Protein AF-A0A9P8MXT4-F1 (afdb_monomer_lite)

Foldseek 3Di:
DDPVVVVVVVVVVVVVVVLVVCLVCVPPDPDRDPCNDPVNVPPPPPPPVVPDDDPVRVVVVVVVVVVVVVVVVVLVPDPPVVNVVVVVVVVVVVVVPDDDD

Radius of gyration: 26.89 Å; chains: 1; bounding box: 75×37×51 Å

Structure (mmCIF, N/CA/C/O backbone):
data_AF-A0A9P8MXT4-F1
#
_entry.id   AF-A0A9P8MXT4-F1
#
loop_
_atom_site.group_PDB
_atom_site.id
_atom_site.type_symbol
_atom_site.label_atom_id
_atom_site.label_alt_id
_atom_site.label_comp_id
_atom_site.label_asym_id
_atom_site.label_entity_id
_atom_site.label_seq_id
_atom_site.pdbx_PDB_ins_code
_atom_site.Cartn_x
_atom_site.Cartn_y
_atom_site.Cartn_z
_atom_site.occupancy
_atom_site.B_iso_or_equiv
_atom_site.auth_seq_id
_atom_site.auth_comp_id
_atom_site.auth_asym_id
_atom_site.auth_atom_id
_atom_site.pdbx_PDB_model_num
ATOM 1 N N . MET A 1 1 ? -20.916 13.818 27.902 1.00 63.25 1 MET A N 1
ATOM 2 C CA . MET A 1 1 ? -20.591 13.144 26.628 1.00 63.25 1 MET A CA 1
ATOM 3 C C . MET A 1 1 ? -20.906 14.076 25.479 1.00 63.25 1 MET A C 1
ATOM 5 O O . MET A 1 1 ? -22.064 14.489 25.362 1.00 63.25 1 MET A O 1
ATOM 9 N N . SER A 1 2 ? -19.890 14.414 24.690 1.00 81.25 2 SER A N 1
ATOM 10 C CA . SER A 1 2 ? -20.012 15.270 23.507 1.00 81.25 2 SER A CA 1
ATOM 11 C C . SER A 1 2 ? -20.791 14.564 22.389 1.00 81.25 2 SER A C 1
ATOM 13 O O . SER A 1 2 ? -20.925 13.336 22.377 1.00 81.25 2 SER A O 1
ATOM 15 N N . ASP A 1 3 ? -21.325 15.319 21.432 1.00 82.81 3 ASP A N 1
ATOM 16 C CA . ASP A 1 3 ? -22.061 14.730 20.307 1.00 82.81 3 ASP A CA 1
ATOM 17 C C . ASP A 1 3 ? -21.179 13.845 19.415 1.00 82.81 3 ASP A C 1
ATOM 19 O O . ASP A 1 3 ? -21.679 12.885 18.821 1.00 82.81 3 ASP A O 1
ATOM 23 N N . SER A 1 4 ? -19.866 14.101 19.351 1.00 81.94 4 SER A N 1
ATOM 24 C CA . SER A 1 4 ? -18.940 13.226 18.622 1.00 81.94 4 SER A CA 1
ATOM 25 C C . SER A 1 4 ? -18.772 11.882 19.335 1.00 81.94 4 SER A C 1
ATOM 27 O O . SER A 1 4 ? -18.886 10.839 18.694 1.00 81.94 4 SER A O 1
ATOM 29 N N . GLU A 1 5 ? -18.636 11.875 20.664 1.00 83.12 5 GLU A N 1
ATOM 30 C CA . GLU A 1 5 ? -18.548 10.651 21.469 1.00 83.12 5 GLU A CA 1
ATOM 31 C C . GLU A 1 5 ? -19.811 9.793 21.342 1.00 83.12 5 GLU A C 1
ATOM 33 O O . GLU A 1 5 ? -19.727 8.568 21.242 1.00 83.12 5 GLU A O 1
ATOM 38 N N . ARG A 1 6 ? -20.995 10.420 21.286 1.00 83.69 6 ARG A N 1
ATOM 39 C CA . ARG A 1 6 ? -22.265 9.707 21.068 1.00 83.69 6 ARG A CA 1
ATOM 40 C C . ARG A 1 6 ? -22.335 9.081 19.678 1.00 83.69 6 ARG A C 1
ATOM 42 O O . ARG A 1 6 ? -22.772 7.937 19.558 1.00 83.69 6 ARG A O 1
ATOM 49 N N . LYS A 1 7 ? -21.892 9.797 18.638 1.00 85.00 7 LYS A N 1
ATOM 50 C CA . LYS A 1 7 ? -21.830 9.272 17.262 1.00 85.00 7 LYS A CA 1
ATOM 51 C C . LYS A 1 7 ? -20.851 8.103 17.155 1.00 85.00 7 LYS A C 1
ATOM 53 O O . LYS A 1 7 ? -21.216 7.072 16.596 1.00 85.00 7 LYS A O 1
ATOM 58 N N . VAL A 1 8 ? -19.666 8.221 17.756 1.00 84.44 8 VAL A N 1
ATOM 59 C CA . VAL A 1 8 ? -18.656 7.150 17.800 1.00 84.44 8 VAL A CA 1
ATOM 60 C C . VAL A 1 8 ? -19.191 5.927 18.541 1.00 84.44 8 VAL A C 1
ATOM 62 O O . VAL A 1 8 ? -19.127 4.814 18.020 1.00 84.44 8 VAL A O 1
ATOM 65 N N . LYS A 1 9 ? -19.792 6.120 19.721 1.00 82.06 9 LYS A N 1
ATOM 66 C CA . LYS A 1 9 ? -20.401 5.029 20.488 1.00 82.06 9 LYS A CA 1
ATOM 67 C C . LYS A 1 9 ? -21.506 4.335 19.689 1.00 82.06 9 LYS A C 1
ATOM 69 O O . LYS A 1 9 ? -21.521 3.113 19.617 1.00 82.06 9 LYS A O 1
ATOM 74 N N . ARG A 1 10 ? -22.390 5.097 19.037 1.00 85.19 10 ARG A N 1
ATOM 75 C CA . ARG A 1 10 ? -23.473 4.545 18.210 1.00 85.19 10 ARG A CA 1
ATOM 76 C C . ARG A 1 10 ? -22.940 3.764 17.012 1.00 85.19 10 ARG A C 1
ATOM 78 O O . ARG A 1 10 ? -23.434 2.673 16.749 1.00 85.19 10 ARG A O 1
ATOM 85 N N . ALA A 1 11 ? -21.933 4.283 16.312 1.00 80.94 11 ALA A N 1
ATOM 86 C CA . ALA A 1 11 ? -21.296 3.582 15.199 1.00 80.94 11 ALA A CA 1
ATOM 87 C C . ALA A 1 11 ? -20.674 2.256 15.661 1.00 80.94 11 ALA A C 1
ATOM 89 O O . ALA A 1 11 ? -20.893 1.221 15.033 1.00 80.94 11 ALA A O 1
ATOM 90 N N . ARG A 1 12 ? -19.983 2.271 16.808 1.00 78.88 12 ARG A N 1
ATOM 91 C CA . ARG A 1 12 ? -19.408 1.071 17.421 1.00 78.88 12 ARG A CA 1
ATOM 92 C C . ARG A 1 12 ? -20.481 0.050 17.790 1.00 78.88 12 ARG A C 1
ATOM 94 O O . ARG A 1 12 ? -20.374 -1.103 17.394 1.00 78.88 12 ARG A O 1
ATOM 101 N N . ASP A 1 13 ? -21.524 0.477 18.497 1.00 83.12 13 ASP A N 1
ATOM 102 C CA . ASP A 1 13 ? -22.605 -0.405 18.946 1.00 83.12 13 ASP A CA 1
ATOM 103 C C . ASP A 1 13 ? -23.351 -1.019 17.737 1.00 83.12 13 ASP A C 1
ATOM 105 O O . ASP A 1 13 ? -23.693 -2.203 17.742 1.00 83.12 13 ASP A O 1
ATOM 109 N N . THR A 1 14 ? -23.520 -0.248 16.654 1.00 83.94 14 THR A N 1
ATOM 110 C CA . THR A 1 14 ? -24.133 -0.720 15.399 1.00 83.94 14 THR A CA 1
ATOM 111 C C . THR A 1 14 ? -23.250 -1.756 14.701 1.00 83.94 14 THR A C 1
ATOM 113 O O . THR A 1 14 ? -23.732 -2.819 14.316 1.00 83.94 14 THR A O 1
ATOM 116 N N . LEU A 1 15 ? -21.943 -1.496 14.589 1.00 81.56 15 LEU A N 1
ATOM 117 C CA . LEU A 1 15 ? -20.993 -2.438 13.997 1.00 81.56 15 LEU A CA 1
ATOM 118 C C . LEU A 1 15 ? -20.907 -3.740 14.806 1.00 81.56 15 LEU A C 1
ATOM 120 O O . LEU A 1 15 ? -20.915 -4.825 14.228 1.00 81.56 15 LEU A O 1
ATOM 124 N N . SER A 1 16 ? -20.887 -3.650 16.138 1.00 78.88 16 SER A N 1
ATOM 125 C CA . SER A 1 16 ? -20.906 -4.822 17.020 1.00 78.88 16 SER A CA 1
ATOM 126 C C . SER A 1 16 ? -22.178 -5.655 16.856 1.00 78.88 16 SER A C 1
ATOM 128 O O . SER A 1 16 ? -22.112 -6.886 16.898 1.00 78.88 16 SER A O 1
ATOM 130 N N . SER A 1 17 ? -23.326 -5.007 16.637 1.00 82.19 17 SER A N 1
ATOM 131 C CA . SER A 1 17 ? -24.596 -5.689 16.371 1.00 82.19 17 SER A CA 1
ATOM 132 C C . SER A 1 17 ? -24.563 -6.445 15.039 1.00 82.19 17 SER A C 1
ATOM 134 O O . SER A 1 17 ? -24.858 -7.641 15.010 1.00 82.19 17 SER A O 1
ATOM 136 N N . ILE A 1 18 ? -24.100 -5.790 13.968 1.00 84.44 18 ILE A N 1
ATOM 137 C CA . ILE A 1 18 ? -23.934 -6.397 12.638 1.00 84.44 18 ILE A CA 1
ATOM 138 C C . ILE A 1 18 ? -22.980 -7.595 12.710 1.00 84.44 18 ILE A C 1
ATOM 140 O O . ILE A 1 18 ? -23.300 -8.678 12.223 1.00 84.44 18 ILE A O 1
ATOM 144 N N . TYR A 1 19 ? -21.832 -7.431 13.371 1.00 82.94 19 TYR A N 1
ATOM 145 C CA . TYR A 1 19 ? -20.862 -8.508 13.556 1.00 82.94 19 TYR A CA 1
ATOM 146 C C . TYR A 1 19 ? -21.480 -9.703 14.292 1.00 82.94 19 TYR A C 1
ATOM 148 O O . T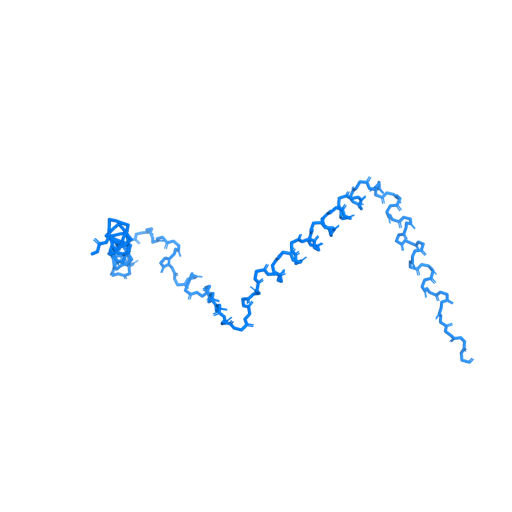YR A 1 19 ? -21.386 -10.841 13.836 1.00 82.94 19 TYR A O 1
ATOM 156 N N . SER A 1 20 ? -22.173 -9.441 15.404 1.00 83.06 20 SER A N 1
ATOM 157 C CA . SER A 1 20 ? -22.823 -10.483 16.205 1.00 83.06 20 SER A CA 1
ATOM 158 C C . SER A 1 20 ? -23.885 -11.244 15.416 1.00 83.06 20 SER A C 1
ATOM 160 O O . SER A 1 20 ? -24.019 -12.454 15.589 1.00 83.06 20 SER A O 1
ATOM 162 N N . PHE A 1 21 ? -24.623 -10.557 14.543 1.00 83.94 21 PHE A N 1
ATOM 163 C CA . PHE A 1 21 ? -25.613 -11.179 13.673 1.00 83.94 21 PHE A CA 1
ATOM 164 C C . PHE A 1 21 ? -24.963 -12.168 12.699 1.00 83.94 21 PHE A C 1
ATOM 166 O O . PHE A 1 21 ? -25.351 -13.334 12.675 1.00 83.94 21 PHE A O 1
ATOM 173 N N . TYR A 1 22 ? -23.940 -11.750 11.951 1.00 83.25 22 TYR A N 1
ATOM 174 C CA . TYR A 1 22 ? -23.289 -12.635 10.980 1.00 83.25 22 TYR A CA 1
ATOM 175 C C . TYR A 1 22 ? -22.506 -13.774 11.635 1.00 83.25 22 TYR A C 1
ATOM 177 O O . TYR A 1 22 ? -22.473 -14.874 11.096 1.00 83.25 22 TYR A O 1
ATOM 185 N N . VAL A 1 23 ? -21.911 -13.552 12.811 1.00 80.06 23 VAL A N 1
ATOM 186 C CA . VAL A 1 23 ? -21.235 -14.624 13.557 1.00 80.06 23 VAL A CA 1
ATOM 187 C C . VAL A 1 23 ? -22.226 -15.688 14.024 1.00 80.06 23 VAL A C 1
ATOM 189 O O . VAL A 1 23 ? -21.931 -16.873 13.906 1.00 80.06 23 VAL A O 1
ATOM 192 N N . LYS A 1 24 ? -23.397 -15.285 14.531 1.00 82.88 24 LYS A N 1
ATOM 193 C CA . LYS A 1 24 ? -24.418 -16.223 15.023 1.00 82.88 24 LYS A CA 1
ATOM 194 C C . LYS A 1 24 ? -25.139 -16.977 13.906 1.00 82.88 24 LYS A C 1
ATOM 196 O O . LYS A 1 24 ? -25.553 -18.105 14.125 1.00 82.88 24 LYS A O 1
ATOM 201 N N . ASN A 1 25 ? -25.285 -16.365 12.734 1.00 81.88 25 ASN A N 1
ATOM 202 C CA . ASN A 1 25 ? -26.063 -16.906 11.614 1.00 81.88 25 ASN A CA 1
ATOM 203 C C . ASN A 1 25 ? -25.177 -17.374 10.450 1.00 81.88 25 ASN A C 1
ATOM 205 O O . ASN A 1 25 ? -25.627 -17.494 9.316 1.00 81.88 25 ASN A O 1
ATOM 209 N N . ARG A 1 26 ? -23.890 -17.616 10.713 1.00 73.50 26 ARG A N 1
ATOM 210 C CA . ARG A 1 26 ? -22.902 -17.937 9.677 1.00 73.50 26 ARG A CA 1
ATOM 211 C C . ARG A 1 26 ? -23.270 -19.174 8.851 1.00 73.50 26 ARG A C 1
ATOM 213 O O . ARG A 1 26 ? -22.912 -19.240 7.685 1.00 73.50 26 ARG A O 1
ATOM 220 N N . GLU A 1 27 ? -23.944 -20.141 9.464 1.00 77.50 27 GLU A N 1
ATOM 221 C CA . GLU A 1 27 ? -24.327 -21.409 8.831 1.00 77.50 27 GLU A CA 1
ATOM 222 C C . GLU A 1 27 ? -25.650 -21.322 8.056 1.00 77.50 27 GLU A C 1
ATOM 224 O O . GLU A 1 27 ? -25.922 -22.180 7.225 1.00 77.50 27 GLU A O 1
ATOM 229 N N . SER A 1 28 ? -26.466 -20.291 8.307 1.00 81.69 28 SER A N 1
ATOM 230 C CA . SER A 1 28 ? -27.774 -20.105 7.665 1.00 81.69 28 SER A CA 1
ATOM 231 C C . SER A 1 28 ? -27.779 -19.044 6.562 1.00 81.69 28 SER A C 1
ATOM 233 O O . SER A 1 28 ? -28.760 -18.932 5.831 1.00 81.69 28 SER A O 1
ATOM 235 N N . ILE A 1 29 ? -26.709 -18.256 6.437 1.00 79.44 29 ILE A N 1
ATOM 236 C CA . ILE A 1 29 ? -26.591 -17.170 5.461 1.00 79.44 29 ILE A CA 1
ATOM 237 C C . ILE A 1 29 ? -25.664 -17.609 4.326 1.00 79.44 29 ILE A C 1
ATOM 239 O O . ILE A 1 29 ? -24.488 -17.879 4.554 1.00 79.44 29 ILE A O 1
ATOM 243 N N . GLU A 1 30 ? -26.175 -17.606 3.093 1.00 76.00 30 GLU A N 1
ATOM 244 C CA . GLU A 1 30 ? -25.415 -17.999 1.894 1.00 76.00 30 GLU A CA 1
ATOM 245 C C . GLU A 1 30 ? -24.203 -17.091 1.629 1.00 76.00 30 GLU A C 1
ATOM 247 O O . GLU A 1 30 ? -23.148 -17.560 1.210 1.00 76.00 30 GLU A O 1
ATOM 252 N N . ASN A 1 31 ? -24.328 -15.791 1.919 1.00 75.44 31 ASN A N 1
ATOM 253 C CA . ASN A 1 31 ? -23.292 -14.789 1.672 1.00 75.44 31 ASN A CA 1
ATOM 254 C C . ASN A 1 31 ? -22.835 -14.128 2.976 1.00 75.44 31 ASN A C 1
ATOM 256 O O . ASN A 1 31 ? -23.381 -13.114 3.414 1.00 75.44 31 ASN A O 1
ATOM 260 N N . VAL A 1 32 ? -21.804 -14.697 3.598 1.00 75.06 32 VAL A N 1
ATOM 261 C CA . VAL A 1 32 ? -21.147 -14.106 4.769 1.00 75.06 32 VAL A CA 1
ATOM 262 C C . VAL A 1 32 ? -20.084 -13.106 4.298 1.00 75.06 32 VAL A C 1
ATOM 264 O O . VAL A 1 32 ? -19.184 -13.492 3.548 1.00 75.06 32 VAL A O 1
ATOM 267 N N . PRO A 1 33 ? -20.131 -11.833 4.734 1.00 73.44 33 PRO A N 1
ATOM 268 C CA . PRO A 1 33 ? -19.126 -10.848 4.357 1.00 73.44 33 PRO A CA 1
ATOM 269 C C . PRO A 1 33 ? -17.699 -11.296 4.698 1.00 73.44 33 PRO A C 1
ATOM 271 O O . PRO A 1 33 ? -17.446 -11.868 5.762 1.00 73.44 33 PRO A O 1
ATOM 274 N N . SER A 1 34 ? -16.743 -10.980 3.822 1.00 70.00 34 SER A N 1
ATOM 275 C CA . SER A 1 34 ? -15.343 -11.420 3.934 1.00 70.00 34 SER A CA 1
ATOM 276 C C . SER A 1 34 ? -14.665 -11.010 5.246 1.00 70.00 34 SER A C 1
ATOM 278 O O . SER A 1 34 ? -13.832 -11.755 5.751 1.00 70.00 34 SER A O 1
ATOM 280 N N . PHE A 1 35 ? -15.068 -9.891 5.856 1.00 69.00 35 PHE A N 1
ATOM 281 C CA . PHE A 1 35 ? -14.549 -9.438 7.153 1.00 69.00 35 PHE A CA 1
ATOM 282 C C . PHE A 1 35 ? -15.024 -10.283 8.355 1.00 69.00 35 PHE A C 1
ATOM 284 O O . PHE A 1 35 ? -14.458 -10.173 9.439 1.00 69.00 35 PHE A O 1
ATOM 291 N N . ILE A 1 36 ? -16.052 -11.127 8.186 1.00 70.56 36 ILE A N 1
ATOM 292 C CA . ILE A 1 36 ? -16.515 -12.114 9.182 1.00 70.56 36 ILE A CA 1
ATOM 293 C C . ILE A 1 36 ? -15.870 -13.489 8.941 1.00 70.56 36 ILE A C 1
ATOM 295 O O . ILE A 1 36 ? -15.782 -14.314 9.857 1.00 70.56 36 ILE A O 1
ATOM 299 N N . SER A 1 37 ? -15.413 -13.745 7.710 1.00 63.22 37 SER A N 1
ATOM 300 C CA . SER A 1 37 ? -14.751 -14.994 7.335 1.00 63.22 37 SER A CA 1
ATOM 301 C C . SER A 1 37 ? -13.508 -15.237 8.194 1.00 63.22 37 SER A C 1
ATOM 303 O O . SER A 1 37 ? -12.724 -14.327 8.471 1.00 63.22 37 SER A O 1
ATOM 305 N N . ASN A 1 38 ? -13.281 -16.501 8.568 1.00 56.94 38 ASN A N 1
ATOM 306 C CA . ASN A 1 38 ? -12.068 -16.917 9.281 1.00 56.94 38 ASN A CA 1
ATOM 307 C C . ASN A 1 38 ? -10.781 -16.570 8.509 1.00 56.94 38 ASN A C 1
ATOM 309 O O . ASN A 1 38 ? -9.736 -16.452 9.135 1.00 56.94 38 ASN A O 1
ATOM 313 N N . SER A 1 39 ? -10.857 -16.363 7.188 1.00 54.34 39 SER A N 1
ATOM 314 C CA . SER A 1 39 ? -9.726 -15.911 6.365 1.00 54.34 39 SER A CA 1
ATOM 315 C C . SER A 1 39 ? -9.263 -14.485 6.684 1.00 54.34 39 SER A C 1
ATOM 317 O O . SER A 1 39 ? -8.156 -14.115 6.320 1.00 54.34 39 SER A O 1
ATOM 319 N N . SER A 1 40 ? -10.094 -13.678 7.354 1.00 51.47 40 SER A N 1
ATOM 320 C CA . SER A 1 40 ? -9.781 -12.292 7.720 1.00 51.47 40 SER A CA 1
ATOM 321 C C . SER A 1 40 ? -9.420 -12.127 9.201 1.00 51.47 40 SER A C 1
ATOM 323 O O . SER A 1 40 ? -9.145 -11.011 9.639 1.00 51.47 40 SER A O 1
ATOM 325 N N . ARG A 1 41 ? -9.405 -13.219 9.986 1.00 49.91 41 ARG A N 1
ATOM 326 C CA . ARG A 1 41 ? -9.099 -13.191 11.431 1.00 49.91 41 ARG A CA 1
ATOM 327 C C . ARG A 1 41 ? -7.629 -12.917 11.757 1.00 49.91 41 ARG A C 1
ATOM 329 O O . ARG A 1 41 ? -7.293 -12.817 12.932 1.00 49.91 41 ARG A O 1
ATOM 336 N N . GLU A 1 42 ? -6.769 -12.763 10.755 1.00 49.94 42 GLU A N 1
ATOM 337 C CA . GLU A 1 42 ? -5.329 -12.666 10.976 1.00 49.94 42 GLU A CA 1
ATOM 338 C C . GLU A 1 42 ? -4.643 -11.558 10.173 1.00 49.94 42 GLU A C 1
ATOM 340 O O . GLU A 1 42 ? -3.503 -11.697 9.753 1.00 49.94 42 GLU A O 1
ATOM 345 N N . VAL A 1 43 ? -5.274 -10.389 10.037 1.00 50.38 43 VAL A N 1
ATOM 346 C CA . VAL A 1 43 ? -4.450 -9.172 9.961 1.00 50.38 43 VAL A CA 1
ATOM 347 C C . VAL A 1 43 ? -4.183 -8.740 11.396 1.00 50.38 43 VAL A C 1
ATOM 349 O O . VAL A 1 43 ? -4.859 -7.875 11.950 1.00 50.38 43 VAL A O 1
ATOM 352 N N . GLN A 1 44 ? -3.220 -9.407 12.040 1.00 47.91 44 GLN A N 1
ATOM 353 C CA . GLN A 1 44 ? -2.651 -8.925 13.294 1.00 47.91 44 GLN A CA 1
ATOM 354 C C . GLN A 1 44 ? -1.936 -7.604 12.994 1.00 47.91 44 GLN A C 1
ATOM 356 O O . GLN A 1 44 ? -0.736 -7.580 12.732 1.00 47.91 44 GLN A O 1
ATOM 361 N N . ILE A 1 45 ? -2.666 -6.488 13.041 1.00 50.94 45 ILE A N 1
ATOM 362 C CA . ILE A 1 45 ? -2.073 -5.154 13.116 1.00 50.94 45 ILE A CA 1
ATOM 363 C C . ILE A 1 45 ? -1.494 -5.025 14.532 1.00 50.94 45 ILE A C 1
ATOM 365 O O . ILE A 1 45 ? -2.063 -4.394 15.420 1.00 50.94 45 ILE A O 1
ATOM 369 N N . LYS A 1 46 ? -0.377 -5.716 14.784 1.00 49.81 46 LYS A N 1
ATOM 370 C CA . LYS A 1 46 ? 0.448 -5.506 15.971 1.00 49.81 46 LYS A CA 1
ATOM 371 C C . LYS A 1 46 ? 1.155 -4.169 15.786 1.00 49.81 46 LYS A C 1
ATOM 373 O O . LYS A 1 46 ? 2.292 -4.123 15.334 1.00 49.81 46 LYS A O 1
ATOM 378 N N . ILE A 1 47 ? 0.479 -3.077 16.138 1.00 50.66 47 ILE A N 1
ATOM 379 C CA . ILE A 1 47 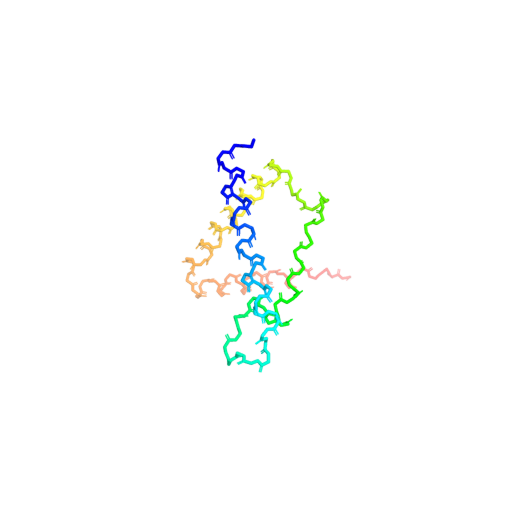? 1.165 -1.816 16.422 1.00 50.66 47 ILE A CA 1
ATOM 380 C C . ILE A 1 47 ? 1.850 -2.030 17.770 1.00 50.66 47 ILE A C 1
ATOM 382 O O . ILE A 1 47 ? 1.264 -1.810 18.829 1.00 50.66 47 ILE A O 1
ATOM 386 N N . THR A 1 48 ? 3.069 -2.564 17.752 1.00 49.28 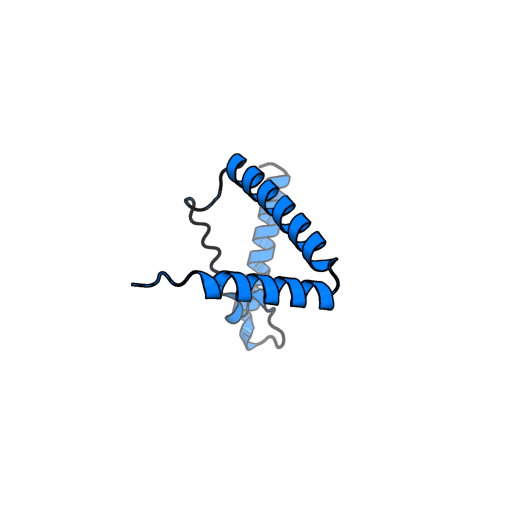48 THR A N 1
ATOM 387 C CA . THR A 1 48 ? 3.918 -2.511 18.938 1.00 49.28 48 THR A CA 1
ATOM 388 C C . THR A 1 48 ? 4.243 -1.037 19.156 1.00 49.28 48 THR A C 1
ATOM 390 O O . THR A 1 48 ? 4.750 -0.375 18.258 1.00 49.28 48 THR A O 1
ATOM 393 N N . ALA A 1 49 ? 3.930 -0.485 20.329 1.00 53.22 49 ALA A N 1
ATOM 394 C CA . ALA A 1 49 ? 4.168 0.932 20.631 1.00 53.22 49 ALA A CA 1
ATOM 395 C C . ALA A 1 49 ? 5.643 1.362 20.440 1.00 53.22 49 ALA A C 1
ATOM 397 O O . ALA A 1 49 ? 5.926 2.548 20.336 1.00 53.22 49 ALA A O 1
ATOM 398 N N . SER A 1 50 ? 6.571 0.404 20.343 1.00 55.53 50 SER A N 1
ATOM 399 C CA . SER A 1 50 ? 7.988 0.614 20.038 1.00 55.53 50 SER A CA 1
ATOM 400 C C . SER A 1 50 ? 8.321 0.782 18.548 1.00 55.53 50 SER A C 1
ATOM 402 O O . SER A 1 50 ? 9.479 1.025 18.231 1.00 55.53 50 SER A O 1
ATOM 404 N N . THR A 1 51 ? 7.367 0.591 17.630 1.00 57.69 51 THR A N 1
ATOM 405 C CA . THR A 1 51 ? 7.590 0.677 16.170 1.00 57.69 51 THR A CA 1
ATOM 406 C C . THR A 1 51 ? 6.828 1.813 15.501 1.00 57.69 51 THR A C 1
ATOM 408 O O . THR A 1 51 ? 6.933 1.975 14.288 1.00 57.69 51 THR A O 1
ATOM 411 N N . VAL A 1 52 ? 6.078 2.617 16.261 1.00 68.06 52 VAL A N 1
ATOM 412 C CA . VAL A 1 52 ? 5.457 3.833 15.726 1.00 68.06 52 VAL A CA 1
ATOM 413 C C . VAL A 1 52 ? 6.554 4.894 15.616 1.00 68.06 52 VAL A C 1
ATOM 415 O O . VAL A 1 52 ? 7.062 5.316 16.657 1.00 68.06 52 VAL A O 1
ATOM 418 N N . PRO A 1 53 ? 6.954 5.313 14.401 1.00 69.31 53 PRO A N 1
ATOM 419 C CA . PRO A 1 53 ? 7.972 6.341 14.248 1.00 69.31 53 PRO A CA 1
ATOM 420 C C . PRO A 1 53 ? 7.464 7.659 14.839 1.00 69.31 53 PRO A C 1
ATOM 422 O O . PRO A 1 53 ? 6.266 7.956 14.776 1.00 69.31 53 PRO A O 1
ATOM 425 N N . SER A 1 54 ? 8.364 8.460 15.406 1.00 79.62 54 SER A N 1
ATOM 426 C CA . SER A 1 54 ? 8.028 9.817 15.843 1.00 79.62 54 SER A CA 1
ATOM 427 C C . SER A 1 54 ? 7.589 10.677 14.650 1.00 79.62 54 SER A C 1
ATOM 429 O O . SER A 1 54 ? 7.901 10.370 13.500 1.00 79.62 54 SER A O 1
ATOM 431 N N . ALA A 1 55 ? 6.881 11.782 14.904 1.00 80.25 55 ALA A N 1
ATOM 432 C CA . ALA A 1 55 ? 6.468 12.697 13.837 1.00 80.25 55 ALA A CA 1
ATOM 433 C C . ALA A 1 55 ? 7.665 13.181 12.991 1.00 80.25 55 ALA A C 1
ATOM 435 O O . ALA A 1 55 ? 7.581 13.205 11.766 1.00 80.25 55 ALA A O 1
ATOM 436 N N . GLU A 1 56 ? 8.799 13.463 13.634 1.00 81.38 56 GLU A N 1
ATOM 437 C CA . GLU A 1 56 ? 10.052 13.842 12.969 1.00 81.38 56 GLU A CA 1
ATOM 438 C C . GLU A 1 56 ? 10.581 12.709 12.078 1.00 81.38 56 GLU A C 1
ATOM 440 O O . GLU A 1 56 ? 10.811 12.923 10.890 1.00 81.38 56 GLU A O 1
ATOM 445 N N . GLN A 1 57 ? 10.636 11.476 12.595 1.00 82.69 57 GLN A N 1
ATOM 446 C CA . GLN A 1 57 ? 11.039 10.299 11.816 1.00 82.69 57 GLN A CA 1
ATOM 447 C C . GLN A 1 57 ? 10.104 10.046 10.627 1.00 82.69 57 GLN A C 1
ATOM 449 O O . GLN A 1 57 ? 10.548 9.626 9.561 1.00 82.69 57 GLN A O 1
ATOM 454 N N . THR A 1 58 ? 8.800 10.306 10.774 1.00 83.00 58 THR A N 1
ATOM 455 C CA . THR A 1 58 ? 7.870 10.168 9.646 1.00 83.00 58 THR A CA 1
ATOM 456 C C . THR A 1 58 ? 8.093 11.217 8.562 1.00 83.00 58 THR A C 1
ATOM 458 O O . THR A 1 58 ? 7.911 10.900 7.389 1.00 83.00 58 THR A O 1
ATOM 461 N N . GLU A 1 59 ? 8.480 12.444 8.912 1.00 87.19 59 GLU A N 1
ATOM 462 C CA . GLU A 1 59 ? 8.780 13.484 7.922 1.00 87.19 59 GLU A CA 1
ATOM 463 C C . GLU A 1 59 ? 10.108 13.215 7.207 1.00 87.19 59 GLU A C 1
ATOM 465 O O . GLU A 1 59 ? 10.175 13.351 5.984 1.00 87.19 59 GLU A O 1
ATOM 470 N N . GLU A 1 60 ? 11.122 12.727 7.924 1.00 88.12 60 GLU A N 1
ATOM 471 C CA . GLU A 1 60 ? 12.385 12.272 7.331 1.00 88.12 60 GLU A CA 1
ATOM 472 C C . GLU A 1 60 ? 12.161 11.122 6.342 1.00 88.12 60 GLU A C 1
ATOM 474 O O . GLU A 1 60 ? 12.569 11.211 5.184 1.00 88.12 60 GLU A O 1
ATOM 479 N N . LEU A 1 61 ? 11.418 10.086 6.748 1.00 85.69 61 LEU A N 1
ATOM 480 C CA . LEU A 1 61 ? 11.096 8.951 5.877 1.00 85.69 61 LEU A CA 1
ATOM 481 C C . LEU A 1 61 ? 10.261 9.369 4.659 1.00 85.69 61 LEU A C 1
ATOM 483 O O . LEU A 1 61 ? 10.445 8.837 3.565 1.00 85.69 61 LEU A O 1
ATOM 487 N N . LYS A 1 62 ? 9.350 10.340 4.802 1.00 88.06 62 LYS A N 1
ATOM 488 C CA . LYS A 1 62 ? 8.612 10.901 3.657 1.00 88.06 62 LYS A CA 1
ATOM 489 C C . LYS A 1 62 ? 9.535 11.649 2.701 1.00 88.06 62 LYS A C 1
ATOM 491 O O . LYS A 1 62 ? 9.333 11.560 1.490 1.00 88.06 62 LYS A O 1
ATOM 496 N N . ALA A 1 63 ? 10.499 12.410 3.218 1.00 90.75 63 ALA A N 1
ATOM 497 C CA . ALA A 1 63 ? 11.469 13.118 2.393 1.00 90.75 63 ALA A CA 1
ATOM 498 C C . ALA A 1 63 ? 12.351 12.128 1.619 1.00 90.75 63 ALA A C 1
ATOM 500 O O . ALA A 1 63 ? 12.480 12.253 0.402 1.00 90.75 63 ALA A O 1
ATOM 501 N N . GLU A 1 64 ? 12.853 11.093 2.293 1.00 91.56 64 GLU A N 1
ATOM 502 C CA . GLU A 1 64 ? 13.639 10.023 1.674 1.00 91.56 64 GLU A CA 1
ATOM 503 C C . GLU A 1 64 ? 12.838 9.284 0.593 1.00 91.56 64 GLU A C 1
ATOM 505 O O . GLU A 1 64 ? 13.306 9.122 -0.534 1.00 91.56 64 GLU A O 1
ATOM 510 N N . LEU A 1 65 ? 11.581 8.925 0.878 1.00 90.94 65 LEU A N 1
ATOM 511 C CA . LEU A 1 65 ? 10.700 8.288 -0.103 1.00 90.94 65 LEU A CA 1
ATOM 512 C C . LEU A 1 65 ? 10.438 9.166 -1.329 1.00 90.94 65 LEU A C 1
ATOM 514 O O . LEU A 1 65 ? 10.353 8.646 -2.440 1.00 90.94 65 LEU A O 1
ATOM 518 N N . ARG A 1 66 ? 10.309 10.487 -1.159 1.00 90.94 66 ARG A N 1
ATOM 519 C CA . ARG A 1 66 ? 10.129 11.410 -2.290 1.00 90.94 66 ARG A CA 1
ATOM 520 C C . ARG A 1 66 ? 11.359 11.448 -3.188 1.00 90.94 66 ARG A C 1
ATOM 522 O O . ARG A 1 66 ? 11.205 11.445 -4.406 1.00 90.94 66 ARG A O 1
ATOM 529 N N . GLU A 1 67 ? 12.555 11.459 -2.612 1.00 92.69 67 GLU A N 1
ATOM 530 C CA . GLU A 1 67 ? 13.801 11.413 -3.382 1.00 92.69 67 GLU A CA 1
ATOM 531 C C . GLU A 1 67 ? 13.974 10.067 -4.099 1.00 92.69 67 GLU A C 1
ATOM 533 O O . GLU A 1 67 ? 14.285 10.024 -5.292 1.00 92.69 67 GLU A O 1
ATOM 538 N N . LEU A 1 68 ? 13.666 8.954 -3.430 1.00 90.62 68 LEU A N 1
ATOM 539 C CA . LEU A 1 68 ? 13.676 7.627 -4.053 1.00 90.62 68 LEU A CA 1
ATOM 540 C C . LEU A 1 68 ? 12.648 7.509 -5.189 1.00 90.62 68 LEU A C 1
ATOM 542 O O . LEU A 1 68 ? 12.955 6.962 -6.246 1.00 90.62 68 LEU A O 1
ATOM 546 N N . ALA A 1 69 ? 11.449 8.068 -5.027 1.00 90.44 69 ALA A N 1
ATOM 547 C CA . ALA A 1 69 ? 10.446 8.082 -6.089 1.00 90.44 69 ALA A CA 1
ATOM 548 C C . ALA A 1 69 ? 10.917 8.900 -7.302 1.00 90.44 69 ALA A C 1
ATOM 550 O O . ALA A 1 69 ? 10.843 8.419 -8.430 1.00 90.44 69 ALA A O 1
ATOM 551 N N . ARG A 1 70 ? 11.484 10.093 -7.074 1.00 90.56 70 ARG A N 1
ATOM 552 C CA . ARG A 1 70 ? 12.047 10.937 -8.143 1.00 90.56 70 ARG A CA 1
ATOM 553 C C . ARG A 1 70 ? 13.168 10.233 -8.897 1.00 90.56 70 ARG A C 1
ATOM 555 O O . ARG A 1 70 ? 13.182 10.231 -10.124 1.00 90.56 70 ARG A O 1
ATOM 562 N N . THR A 1 71 ? 14.105 9.612 -8.183 1.00 87.50 71 THR A N 1
ATOM 563 C CA . THR A 1 71 ? 15.195 8.860 -8.825 1.00 87.50 71 THR A CA 1
ATOM 564 C C . THR A 1 71 ? 14.668 7.673 -9.626 1.00 87.50 71 THR A C 1
ATOM 566 O O . THR A 1 71 ? 15.150 7.427 -10.730 1.00 87.50 71 THR A O 1
ATOM 569 N N . GLN A 1 72 ? 13.637 6.982 -9.137 1.00 85.81 72 GLN A N 1
ATOM 570 C CA . GLN A 1 72 ? 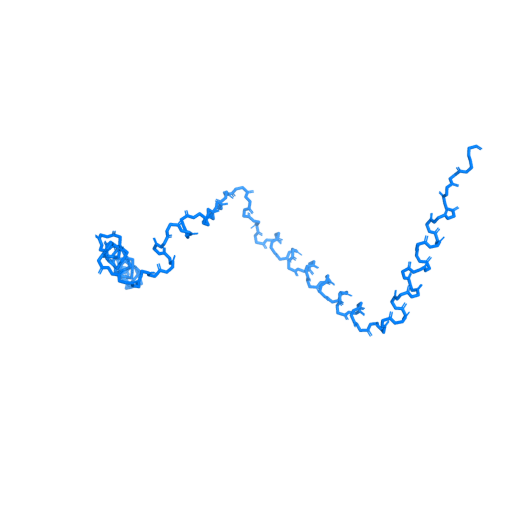13.004 5.893 -9.875 1.00 85.81 72 GLN A CA 1
ATOM 571 C C . GLN A 1 72 ? 12.287 6.384 -11.139 1.00 85.81 72 GLN A C 1
ATOM 573 O O . GLN A 1 72 ? 12.388 5.736 -12.179 1.00 85.81 72 GLN A O 1
ATOM 578 N N . GLU A 1 73 ? 11.595 7.522 -11.086 1.00 89.25 73 GLU A N 1
ATOM 579 C CA . GLU A 1 73 ? 10.978 8.146 -12.262 1.00 89.25 73 GLU A CA 1
ATOM 580 C C . GLU A 1 73 ? 12.023 8.510 -13.321 1.00 89.25 73 GLU A C 1
ATOM 582 O O . GLU A 1 73 ? 11.827 8.226 -14.502 1.00 89.25 73 GLU A O 1
ATOM 587 N N . VAL A 1 74 ? 13.168 9.054 -12.898 1.00 86.31 74 VAL A N 1
ATOM 588 C CA . VAL A 1 74 ? 14.305 9.329 -13.789 1.00 86.31 74 VAL A CA 1
ATOM 589 C C . VAL A 1 74 ? 14.880 8.037 -14.372 1.00 86.31 74 VAL A C 1
ATOM 591 O O . VAL A 1 74 ? 15.179 7.981 -15.555 1.00 86.31 74 VAL A O 1
ATOM 594 N N . ILE A 1 75 ? 15.002 6.964 -13.588 1.00 82.38 75 ILE A N 1
ATOM 595 C CA . ILE A 1 75 ? 15.463 5.665 -14.105 1.00 82.38 75 ILE A CA 1
ATOM 596 C C . ILE A 1 75 ? 14.471 5.090 -15.123 1.00 82.38 75 ILE A C 1
ATOM 598 O O . ILE A 1 75 ? 14.886 4.459 -16.094 1.00 82.38 75 ILE A O 1
ATOM 602 N N . ASN A 1 76 ? 13.172 5.291 -14.906 1.00 85.12 76 ASN A N 1
ATOM 603 C CA . ASN A 1 76 ? 12.119 4.808 -15.794 1.00 85.12 76 ASN A CA 1
ATOM 604 C C . ASN A 1 76 ? 12.016 5.622 -17.092 1.00 85.12 76 ASN A C 1
ATOM 606 O O . ASN A 1 76 ? 11.485 5.109 -18.074 1.00 85.12 76 ASN A O 1
ATOM 610 N N . SER A 1 77 ? 12.506 6.866 -17.115 1.00 86.19 77 SER A N 1
ATOM 611 C CA . SER A 1 77 ? 12.557 7.679 -18.335 1.00 86.19 77 SER A CA 1
ATOM 612 C C . SER A 1 77 ? 13.745 7.338 -19.241 1.00 86.19 77 SER A C 1
ATOM 614 O O . SER A 1 77 ? 13.760 7.756 -20.399 1.00 86.19 77 SER A O 1
ATOM 616 N N . ILE A 1 78 ? 14.710 6.546 -18.757 1.00 85.19 78 ILE A N 1
ATOM 617 C CA . ILE A 1 78 ? 15.825 6.043 -19.566 1.00 85.19 78 ILE A CA 1
ATOM 618 C C . ILE A 1 78 ? 15.302 4.974 -20.542 1.00 85.19 78 ILE A C 1
ATOM 620 O O . ILE A 1 78 ? 14.686 3.996 -20.102 1.00 85.19 78 ILE A O 1
ATOM 624 N N . PRO A 1 79 ? 15.584 5.089 -21.854 1.00 88.88 79 PRO A N 1
ATOM 625 C CA . PRO A 1 79 ? 15.251 4.061 -22.834 1.00 88.88 79 PRO A CA 1
ATOM 626 C C . PRO A 1 79 ? 15.812 2.685 -22.447 1.00 88.88 79 PRO A C 1
ATOM 628 O O . PRO A 1 79 ? 16.952 2.568 -21.992 1.00 88.88 79 PRO A O 1
ATOM 631 N N . GLU A 1 80 ? 15.051 1.611 -22.680 1.00 83.56 80 GLU A N 1
ATOM 632 C CA . GLU A 1 80 ? 15.461 0.258 -22.267 1.00 83.56 80 GLU A CA 1
ATOM 633 C C . GLU A 1 80 ? 16.835 -0.165 -22.816 1.00 83.56 80 GLU A C 1
ATOM 635 O O . GLU A 1 80 ? 17.584 -0.866 -22.131 1.00 83.56 80 GLU A O 1
ATOM 640 N N . SER A 1 81 ? 17.185 0.266 -24.031 1.00 82.50 81 SER A N 1
ATOM 641 C CA . SER A 1 81 ? 18.483 -0.004 -24.659 1.00 82.50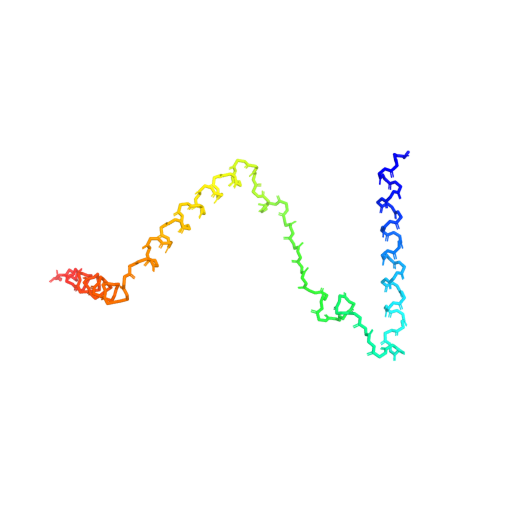 81 SER A CA 1
ATOM 642 C C . SER A 1 81 ? 19.645 0.626 -23.891 1.00 82.50 81 SER A C 1
ATOM 644 O O . SER A 1 81 ? 20.656 -0.031 -23.649 1.00 82.50 81 SER A O 1
ATOM 646 N N . GLU A 1 82 ? 19.488 1.877 -23.460 1.00 82.00 82 GLU A N 1
ATOM 647 C CA . GLU A 1 82 ? 20.496 2.607 -22.687 1.00 82.00 82 GLU A CA 1
ATOM 648 C C . GLU A 1 82 ? 20.607 2.042 -21.271 1.00 82.00 82 GLU A C 1
ATOM 650 O O . GLU A 1 82 ? 21.709 1.817 -20.770 1.00 82.00 82 GLU A O 1
ATOM 655 N N . ARG A 1 83 ? 19.472 1.688 -20.660 1.00 81.62 83 ARG A N 1
ATOM 656 C CA . ARG A 1 83 ? 19.437 1.034 -19.348 1.00 81.62 83 ARG A CA 1
ATOM 657 C C . ARG A 1 83 ? 20.184 -0.302 -19.359 1.00 81.62 83 ARG A C 1
ATOM 659 O O . ARG A 1 83 ? 20.936 -0.589 -18.428 1.00 81.62 83 ARG A O 1
ATOM 666 N N . ARG A 1 84 ? 20.015 -1.115 -20.410 1.00 82.62 84 ARG A N 1
ATOM 667 C CA . ARG A 1 84 ? 20.753 -2.381 -20.583 1.00 82.62 84 ARG A CA 1
ATOM 668 C C . ARG A 1 84 ? 22.253 -2.144 -20.747 1.00 82.62 84 ARG A C 1
ATOM 670 O O . ARG A 1 84 ? 23.026 -2.802 -20.057 1.00 82.62 84 ARG A O 1
ATOM 677 N N . ALA A 1 85 ? 22.651 -1.169 -21.563 1.00 84.56 85 ALA A N 1
ATOM 678 C CA . ALA A 1 85 ? 24.058 -0.808 -21.738 1.00 84.56 85 ALA A CA 1
ATOM 679 C C . ALA A 1 85 ? 24.705 -0.322 -20.425 1.00 84.56 85 ALA A C 1
ATOM 681 O O . ALA A 1 85 ? 25.834 -0.699 -20.113 1.00 84.56 85 ALA A O 1
ATOM 682 N N . MET A 1 86 ? 23.984 0.453 -19.607 1.00 82.31 86 MET A N 1
ATOM 683 C CA . MET A 1 86 ? 24.459 0.887 -18.286 1.00 82.31 86 MET A CA 1
ATOM 684 C C . MET A 1 86 ? 24.651 -0.287 -17.317 1.00 82.31 86 MET A C 1
ATOM 686 O O . MET A 1 86 ? 25.658 -0.340 -16.610 1.00 82.31 86 MET A O 1
ATOM 690 N N . ILE A 1 87 ? 23.718 -1.244 -17.292 1.00 84.31 87 ILE A N 1
ATOM 691 C CA . ILE A 1 87 ? 23.823 -2.451 -16.456 1.00 84.31 87 ILE A CA 1
ATOM 692 C C . ILE A 1 87 ? 25.005 -3.321 -16.910 1.00 84.31 87 ILE A C 1
ATOM 694 O O . ILE A 1 87 ? 25.774 -3.812 -16.080 1.00 84.31 87 ILE A O 1
ATOM 698 N N . GLU A 1 88 ? 25.193 -3.483 -18.218 1.00 83.19 88 GLU A N 1
ATOM 699 C CA . GLU A 1 88 ? 26.313 -4.231 -18.796 1.00 83.19 88 GLU A CA 1
ATOM 700 C C . GLU A 1 88 ? 27.665 -3.564 -18.488 1.00 83.19 88 GLU A C 1
ATOM 702 O O . GLU A 1 88 ? 28.606 -4.223 -18.048 1.00 83.19 88 GLU A O 1
ATOM 707 N N . ALA A 1 89 ? 27.751 -2.237 -18.597 1.00 83.00 89 ALA A N 1
ATOM 708 C CA . ALA A 1 89 ? 28.947 -1.486 -18.226 1.00 83.00 89 ALA A CA 1
ATOM 709 C C . ALA A 1 89 ? 29.255 -1.573 -16.718 1.00 83.00 89 ALA A C 1
ATOM 711 O O . ALA A 1 89 ? 30.412 -1.754 -16.325 1.00 83.00 89 ALA A O 1
ATOM 712 N N . ALA A 1 90 ? 28.234 -1.484 -15.859 1.00 81.38 90 ALA A N 1
ATOM 713 C CA . ALA A 1 90 ? 28.392 -1.609 -14.411 1.00 81.38 90 ALA A CA 1
ATOM 714 C C . ALA A 1 90 ? 28.884 -3.011 -14.015 1.00 81.38 90 ALA A C 1
ATOM 716 O O . ALA A 1 90 ? 29.838 -3.151 -13.244 1.00 81.38 90 ALA A O 1
ATOM 717 N N . THR A 1 9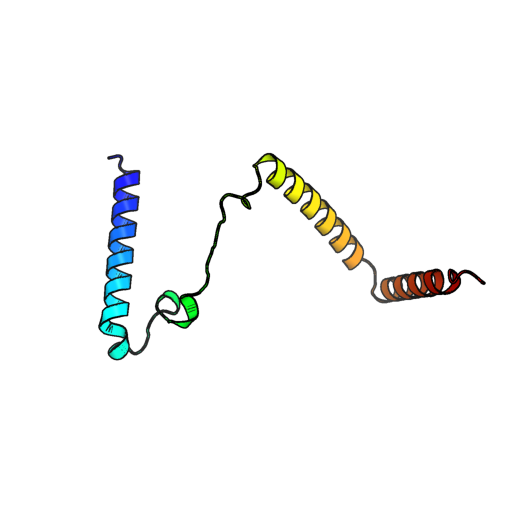1 ? 28.292 -4.056 -14.594 1.00 79.81 91 THR A N 1
ATOM 718 C CA . THR A 1 91 ? 28.702 -5.446 -14.352 1.00 79.81 91 THR A CA 1
ATOM 719 C C . THR A 1 91 ? 30.115 -5.716 -14.878 1.00 79.81 91 THR A C 1
ATOM 721 O O . THR A 1 91 ? 30.950 -6.228 -14.129 1.00 79.81 91 THR A O 1
ATOM 724 N N . ALA A 1 92 ? 30.459 -5.258 -16.085 1.00 78.38 92 ALA A N 1
ATOM 725 C CA . ALA A 1 92 ? 31.815 -5.358 -16.632 1.00 78.38 92 ALA A CA 1
ATOM 726 C C . ALA A 1 92 ? 32.871 -4.616 -15.783 1.00 78.38 92 ALA A C 1
ATOM 728 O O . ALA A 1 92 ? 33.987 -5.111 -15.597 1.00 78.38 92 ALA A O 1
ATOM 729 N N . SER A 1 93 ? 32.519 -3.458 -15.213 1.00 64.19 93 SER A N 1
ATOM 730 C CA . SER A 1 93 ? 33.396 -2.678 -14.327 1.00 64.19 93 SER A CA 1
ATOM 731 C C . SER A 1 93 ? 33.706 -3.408 -13.011 1.00 64.19 93 SER A C 1
ATOM 733 O O . SER A 1 93 ? 34.850 -3.413 -12.546 1.00 64.19 93 SER A O 1
ATOM 735 N N . THR A 1 94 ? 32.722 -4.105 -12.432 1.00 60.41 94 THR A N 1
ATOM 736 C CA . THR A 1 94 ? 32.914 -4.856 -11.175 1.00 60.41 94 THR A CA 1
ATOM 737 C C . THR A 1 94 ? 33.777 -6.115 -11.331 1.00 60.41 94 THR A C 1
ATOM 739 O O . THR A 1 94 ? 34.519 -6.463 -10.412 1.00 60.41 94 THR A O 1
ATOM 742 N N . ILE A 1 95 ? 33.773 -6.760 -12.503 1.00 58.41 95 ILE A N 1
ATOM 743 C CA . ILE A 1 95 ? 34.522 -8.007 -12.754 1.00 58.41 95 ILE A CA 1
ATOM 744 C C . ILE A 1 95 ? 36.048 -7.781 -12.781 1.00 58.41 95 ILE A C 1
ATOM 746 O O . ILE A 1 95 ? 36.816 -8.668 -12.401 1.00 58.41 95 ILE A O 1
ATOM 750 N N . ARG A 1 96 ? 36.515 -6.581 -13.154 1.00 56.94 96 ARG A N 1
ATOM 751 C CA . ARG A 1 96 ? 37.952 -6.237 -13.203 1.00 56.94 96 ARG A CA 1
ATOM 752 C C . ARG A 1 96 ? 38.601 -5.983 -11.836 1.00 56.94 96 ARG A C 1
ATOM 754 O O . ARG A 1 96 ? 39.824 -5.928 -11.765 1.00 56.94 96 ARG A O 1
ATOM 761 N N . ARG A 1 97 ? 37.827 -5.870 -10.749 1.00 57.03 97 ARG A N 1
ATOM 762 C CA . ARG A 1 97 ? 38.335 -5.609 -9.386 1.00 57.03 97 ARG A CA 1
ATOM 763 C C . ARG A 1 97 ? 38.551 -6.878 -8.548 1.00 57.03 97 ARG A C 1
ATOM 765 O O . ARG A 1 97 ? 38.453 -6.822 -7.327 1.00 57.03 97 ARG A O 1
ATOM 772 N N . LYS A 1 98 ? 38.860 -8.030 -9.158 1.00 57.25 98 LYS A N 1
ATOM 773 C CA . LYS A 1 98 ? 39.436 -9.147 -8.388 1.00 57.25 98 LYS A CA 1
ATOM 774 C C . LYS A 1 98 ? 40.887 -8.787 -8.037 1.00 57.25 98 LYS A C 1
ATOM 776 O O . LYS A 1 98 ? 41.678 -8.610 -8.965 1.00 57.25 98 LYS A O 1
ATOM 781 N N . PRO A 1 99 ? 41.263 -8.662 -6.751 1.00 56.94 99 PRO A N 1
ATOM 782 C CA . PRO A 1 99 ? 42.659 -8.455 -6.395 1.00 56.94 99 PRO A CA 1
ATOM 783 C C . PRO A 1 99 ? 43.461 -9.679 -6.852 1.00 56.94 99 PRO A C 1
ATOM 785 O O . PRO A 1 99 ? 43.103 -10.815 -6.531 1.00 56.94 99 PRO A O 1
ATOM 788 N N . LYS A 1 100 ? 44.527 -9.457 -7.631 1.00 52.38 100 LYS A N 1
ATOM 789 C CA . LYS A 1 100 ? 45.557 -10.482 -7.828 1.00 52.38 100 LYS A CA 1
ATOM 790 C C . LYS A 1 100 ? 46.167 -10.764 -6.452 1.00 52.38 100 LYS A C 1
ATOM 792 O O . LYS A 1 100 ? 46.657 -9.831 -5.820 1.00 52.38 100 LYS A O 1
ATOM 797 N N . LYS A 1 101 ? 46.049 -12.011 -5.989 1.00 48.47 101 LYS A N 1
ATOM 798 C CA . LYS A 1 101 ? 46.867 -12.538 -4.889 1.00 48.47 101 LYS A CA 1
ATOM 799 C C . LYS A 1 101 ? 48.335 -12.534 -5.292 1.00 48.47 101 LYS A C 1
ATOM 801 O O . LYS A 1 101 ? 48.593 -12.772 -6.495 1.00 48.47 101 LYS A O 1
#

pLDDT: mean 75.62, std 13.1, range [47.91, 92.69]

Secondary structure (DSSP, 8-state):
--HHHHHHHHHHHHHHHHHHHHHHTTTT-S---TTTSGGGTT------TTSS--HHHHHHHHHHHHHHHHHHHHHHHS-HHHHHHHHHHHHHHHHTTPPP-

Sequence (101 aa):
MSDSERKVKRARDTLSSIYSFYVKNRESIENVPSFISNSSREVQIKITASTVPSAEQTEELKAELRELARTQEVINSIPESERRAMIEAATASTIRRKPKK

Organism: NCBI:txid111463